Protein AF-A0A6C0SLR3-F1 (afdb_monomer)

Sequence (60 aa):
MPTIKQLIRNTRQPIRNVTKSPALGGCPQRRGTCTRVYLFWLFDPIFRTPLLTILYSDSI

pLDDT: mean 74.78, std 16.17, range [43.22, 95.19]

Radius of gyration: 22.19 Å; 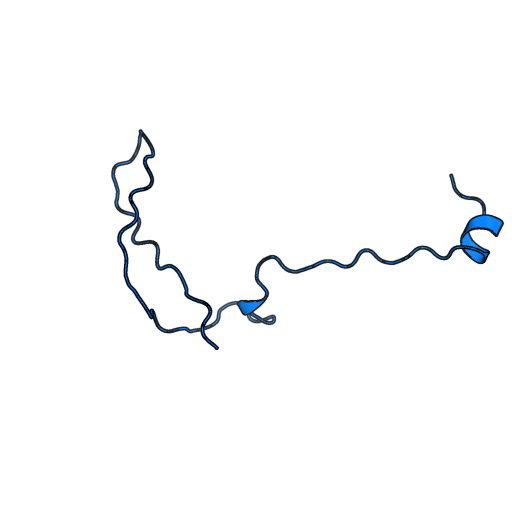Cα contacts (8 Å, |Δi|>4): 23; chains: 1; bounding box: 55×22×49 Å

Organism: NCBI:txid1085434

Mean predicted aligned error: 12.47 Å

Solvent-accessible surface area (backbone atoms only — not comparable to full-atom values): 4647 Å² total; per-residue (Å²): 134,89,52,73,72,52,43,72,77,51,65,86,76,81,83,84,82,80,69,97,60,65,90,42,74,90,46,96,73,79,90,84,70,80,87,69,90,72,90,75,84,78,89,57,99,82,64,98,63,89,69,84,65,78,68,81,57,91,77,134

Structure (mmCIF, N/CA/C/O backbone):
data_AF-A0A6C0SLR3-F1
#
_entry.id   AF-A0A6C0SLR3-F1
#
loop_
_atom_site.group_PDB
_atom_site.id
_atom_site.type_symbol
_atom_site.label_atom_id
_atom_site.label_alt_id
_atom_site.label_comp_id
_atom_site.label_asym_id
_a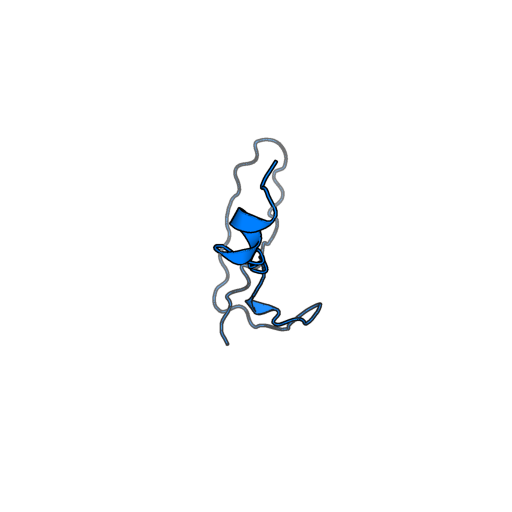tom_site.label_entity_id
_atom_site.label_seq_id
_atom_site.pdbx_PDB_ins_code
_atom_site.Cartn_x
_atom_site.Cartn_y
_atom_site.Cartn_z
_atom_site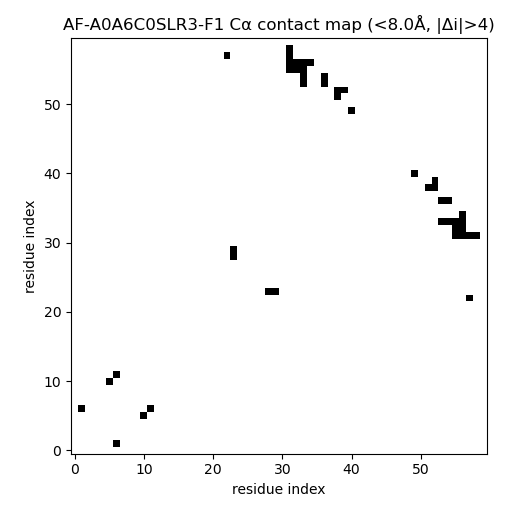.occupancy
_atom_site.B_iso_or_equiv
_atom_site.auth_seq_id
_atom_site.auth_comp_id
_atom_site.auth_asym_id
_atom_site.auth_atom_id
_atom_site.pdbx_PDB_model_num
ATOM 1 N N . MET A 1 1 ? -11.078 6.254 30.460 1.00 84.56 1 MET A N 1
ATOM 2 C CA . MET A 1 1 ? -11.994 5.134 30.149 1.00 84.56 1 MET A CA 1
ATOM 3 C C . MET A 1 1 ? -13.321 5.720 29.683 1.00 84.56 1 MET A C 1
ATOM 5 O O . MET A 1 1 ? -13.872 6.520 30.431 1.00 84.56 1 MET A O 1
ATOM 9 N N . PRO A 1 2 ? -13.804 5.436 28.463 1.00 83.06 2 PRO A N 1
ATOM 10 C CA . PRO A 1 2 ? -15.069 5.991 27.993 1.00 83.06 2 PRO A CA 1
ATOM 11 C C . PRO A 1 2 ? -16.263 5.295 28.660 1.00 83.06 2 PRO A C 1
ATOM 13 O O . PRO A 1 2 ? -16.245 4.088 28.889 1.00 83.06 2 PRO A O 1
ATOM 16 N N . THR A 1 3 ? -17.302 6.065 28.964 1.00 95.19 3 THR A N 1
ATOM 17 C CA . THR A 1 3 ? -18.559 5.582 29.555 1.00 95.19 3 THR A CA 1
ATOM 18 C C . THR A 1 3 ? -19.526 5.086 28.473 1.00 95.19 3 THR A C 1
ATOM 20 O O . THR A 1 3 ? -19.461 5.516 27.321 1.00 95.19 3 THR A O 1
ATOM 23 N N . ILE A 1 4 ? -20.476 4.212 28.830 1.00 92.69 4 ILE A N 1
ATOM 24 C CA . ILE A 1 4 ? -21.448 3.634 27.876 1.00 92.69 4 ILE A CA 1
ATOM 25 C C . ILE A 1 4 ? -22.256 4.726 27.151 1.00 92.69 4 ILE A C 1
ATOM 27 O O . ILE A 1 4 ? -22.444 4.658 25.940 1.00 92.69 4 ILE A O 1
ATOM 31 N N . LYS A 1 5 ? -22.652 5.796 27.856 1.00 95.00 5 LYS A N 1
ATOM 32 C CA . LYS A 1 5 ? -23.369 6.938 27.259 1.00 95.00 5 LYS A CA 1
ATOM 33 C C . LYS A 1 5 ? -22.551 7.657 26.175 1.00 95.00 5 LYS A C 1
ATOM 35 O O . LYS A 1 5 ? -23.135 8.177 25.229 1.00 95.00 5 LYS A O 1
ATOM 40 N N . GLN A 1 6 ? -21.219 7.676 26.288 1.00 92.31 6 GLN A N 1
ATOM 41 C CA . GLN A 1 6 ? -20.336 8.247 25.265 1.00 92.31 6 GLN A CA 1
ATOM 42 C C . GLN A 1 6 ? -20.252 7.349 24.028 1.00 92.31 6 GLN A C 1
ATOM 44 O O . GLN A 1 6 ? -20.253 7.874 22.924 1.00 92.31 6 GLN A O 1
ATOM 49 N N . LEU A 1 7 ? -20.248 6.023 24.200 1.00 92.56 7 LEU A N 1
ATOM 50 C CA . LEU A 1 7 ? -20.224 5.062 23.089 1.00 92.56 7 LEU A CA 1
ATOM 51 C C . LEU A 1 7 ? -21.551 4.996 22.319 1.00 92.56 7 LEU A C 1
ATOM 53 O O . LEU A 1 7 ? -21.536 4.767 21.115 1.00 92.56 7 LEU A O 1
ATOM 57 N N . ILE A 1 8 ? -22.683 5.220 22.998 1.00 91.88 8 ILE A N 1
ATOM 58 C CA . ILE A 1 8 ? -24.011 5.299 22.363 1.00 91.88 8 ILE A CA 1
ATOM 59 C C . ILE A 1 8 ? -24.126 6.555 21.490 1.00 91.88 8 ILE A C 1
ATOM 61 O O . ILE A 1 8 ? -24.691 6.498 20.404 1.00 91.88 8 ILE A O 1
ATOM 65 N N . ARG A 1 9 ? -23.592 7.693 21.957 1.00 92.81 9 ARG A N 1
ATOM 66 C CA . ARG A 1 9 ? -23.599 8.953 21.193 1.00 92.81 9 ARG A CA 1
ATOM 67 C C . ARG A 1 9 ? -22.546 8.960 20.085 1.00 92.81 9 ARG A C 1
ATOM 69 O O . ARG A 1 9 ? -22.827 9.421 18.989 1.00 92.81 9 ARG A O 1
ATOM 76 N N . ASN A 1 10 ? -21.359 8.432 20.380 1.00 90.56 10 ASN A N 1
ATOM 77 C CA . ASN A 1 10 ? -20.217 8.366 19.479 1.00 90.56 10 ASN A CA 1
ATOM 78 C C . ASN A 1 10 ? -19.709 6.922 19.423 1.00 90.56 10 ASN A C 1
ATOM 80 O O . ASN A 1 10 ? -18.891 6.493 20.245 1.00 90.56 10 ASN A O 1
ATOM 84 N N . THR A 1 11 ? -20.187 6.168 18.439 1.00 89.31 11 THR A N 1
ATOM 85 C CA . THR A 1 11 ? -19.721 4.801 18.198 1.00 89.31 11 THR A CA 1
ATOM 86 C C . THR A 1 11 ? -18.248 4.798 17.799 1.00 89.31 11 THR A C 1
ATOM 88 O O . THR A 1 11 ? -17.790 5.667 17.052 1.00 89.31 11 THR A O 1
ATOM 91 N N . ARG A 1 12 ? -17.488 3.799 18.266 1.00 90.56 12 ARG A N 1
ATOM 92 C CA . ARG A 1 12 ? -16.087 3.635 17.853 1.00 90.56 12 ARG A CA 1
ATOM 93 C C . ARG A 1 12 ? -16.030 3.369 16.354 1.00 90.56 12 ARG A C 1
ATOM 95 O O . ARG A 1 12 ? -16.672 2.444 15.868 1.00 90.56 12 ARG A O 1
ATOM 102 N N . GLN A 1 13 ? -15.238 4.165 15.650 1.00 89.06 13 GLN A N 1
ATOM 103 C CA . GLN A 1 13 ? -14.977 3.951 14.234 1.00 89.06 13 GLN A CA 1
ATOM 104 C C . GLN A 1 13 ? -13.841 2.933 14.073 1.00 89.06 13 GLN A C 1
ATOM 106 O O . GLN A 1 13 ? -12.839 3.030 14.790 1.00 89.06 13 GLN A O 1
ATOM 111 N N . PRO A 1 14 ? -13.970 1.956 13.161 1.00 88.38 14 PRO A N 1
ATOM 112 C CA . PRO A 1 14 ? -12.872 1.057 12.844 1.00 88.38 14 PRO A CA 1
ATOM 113 C C . PRO A 1 14 ? -11.730 1.834 12.176 1.00 88.38 14 PRO A C 1
ATOM 115 O O . PRO A 1 14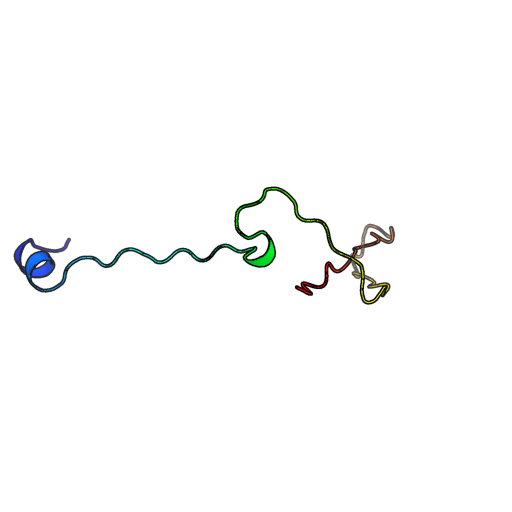 ? -11.956 2.726 11.355 1.00 88.38 14 PRO A O 1
ATOM 118 N N . ILE A 1 15 ? -10.491 1.479 12.514 1.00 88.12 15 ILE A N 1
ATOM 119 C CA . ILE A 1 15 ? -9.304 2.045 11.867 1.00 88.12 15 ILE A CA 1
ATOM 120 C C . ILE A 1 15 ? -9.217 1.456 10.458 1.00 88.12 15 ILE A C 1
ATOM 122 O O . ILE A 1 15 ? -9.197 0.237 10.284 1.00 88.12 15 ILE A O 1
ATOM 126 N N . ARG A 1 16 ? -9.180 2.318 9.438 1.00 86.94 16 ARG A N 1
ATOM 127 C CA . ARG A 1 16 ? -8.983 1.887 8.051 1.00 86.94 16 ARG A CA 1
ATOM 128 C C . ARG A 1 16 ? -7.506 1.579 7.835 1.00 86.94 16 ARG A C 1
ATOM 130 O O . ARG A 1 16 ? -6.677 2.483 7.877 1.00 86.94 16 ARG A O 1
ATOM 137 N N . ASN A 1 17 ? -7.191 0.313 7.587 1.00 82.69 17 ASN A N 1
ATOM 138 C CA . ASN A 1 17 ? -5.837 -0.114 7.256 1.00 82.69 17 ASN A CA 1
ATOM 139 C C . ASN A 1 17 ? -5.635 -0.039 5.740 1.00 82.69 17 ASN A C 1
ATOM 141 O O . ASN A 1 17 ? -6.368 -0.680 4.989 1.00 82.69 17 ASN A O 1
ATOM 145 N N . VAL A 1 18 ? -4.639 0.728 5.296 1.00 83.88 18 VAL A N 1
ATOM 146 C CA . VAL A 1 18 ? -4.212 0.762 3.891 1.00 83.88 18 VAL A CA 1
ATOM 147 C C . VAL A 1 18 ? -3.024 -0.176 3.725 1.00 83.88 18 VAL A C 1
ATOM 149 O O . VAL A 1 18 ? -2.078 -0.154 4.514 1.00 83.88 18 VAL A O 1
ATOM 152 N N . THR A 1 19 ? -3.068 -1.024 2.703 1.00 85.00 19 THR A N 1
ATOM 153 C CA . THR A 1 19 ? -1.960 -1.921 2.375 1.00 85.00 19 THR A CA 1
ATOM 154 C C . THR A 1 19 ? -0.793 -1.127 1.802 1.00 85.00 19 THR A C 1
ATOM 156 O O . THR A 1 19 ? -0.989 -0.320 0.898 1.00 85.00 19 THR A O 1
ATOM 159 N N . LYS A 1 20 ? 0.432 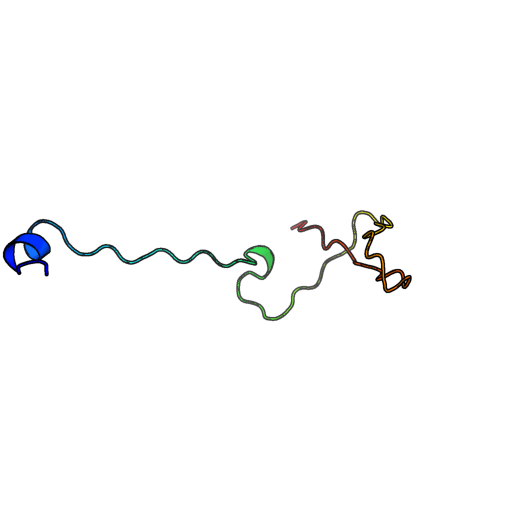-1.418 2.252 1.00 84.31 20 LYS A N 1
ATOM 160 C CA . LYS A 1 20 ? 1.658 -0.793 1.723 1.00 84.31 20 LYS A CA 1
ATOM 161 C C . LYS A 1 20 ? 1.905 -1.089 0.235 1.00 84.31 20 LYS A C 1
ATOM 163 O O . LYS A 1 20 ? 2.677 -0.384 -0.399 1.00 84.31 20 LYS A O 1
ATOM 168 N N . SER A 1 21 ? 1.251 -2.116 -0.310 1.00 84.44 21 SER A N 1
ATOM 169 C CA . SER A 1 21 ? 1.444 -2.592 -1.683 1.00 84.44 21 SER A CA 1
ATOM 170 C C . SER A 1 21 ? 0.096 -2.776 -2.399 1.00 84.44 21 SER A C 1
ATOM 172 O O . SER A 1 21 ? -0.334 -3.912 -2.606 1.00 84.44 21 SER A O 1
ATOM 174 N N . PRO A 1 22 ? -0.602 -1.682 -2.767 1.00 84.69 22 PRO A N 1
ATOM 175 C CA . PRO A 1 22 ? -1.905 -1.756 -3.438 1.00 84.69 22 PRO A CA 1
ATOM 176 C C . PRO A 1 22 ? -1.816 -2.398 -4.832 1.00 84.69 22 PRO A C 1
ATOM 178 O O . PRO A 1 22 ? -2.751 -3.075 -5.256 1.00 84.69 22 PRO A O 1
ATOM 181 N N . ALA A 1 23 ? -0.671 -2.265 -5.507 1.00 84.12 23 ALA A N 1
ATOM 182 C CA . ALA A 1 23 ? -0.430 -2.810 -6.841 1.00 84.12 23 ALA A CA 1
ATOM 183 C C . ALA A 1 23 ? -0.551 -4.342 -6.928 1.00 84.12 23 ALA A C 1
ATOM 185 O O . ALA A 1 23 ? -0.877 -4.880 -7.984 1.00 84.12 23 ALA A O 1
ATOM 186 N N . LEU A 1 24 ? -0.347 -5.064 -5.817 1.00 86.62 24 LEU A N 1
ATOM 187 C CA . LEU A 1 24 ? -0.488 -6.522 -5.764 1.00 86.62 24 LEU A CA 1
ATOM 188 C C . LEU A 1 24 ? -1.950 -6.987 -5.734 1.00 86.62 24 LEU A C 1
ATOM 190 O O . LEU A 1 24 ? -2.211 -8.157 -6.011 1.00 86.62 24 LEU A O 1
ATOM 194 N N . GLY A 1 25 ? -2.902 -6.106 -5.401 1.00 85.44 25 GLY A N 1
ATOM 195 C CA . GLY A 1 25 ? -4.343 -6.389 -5.385 1.00 85.44 25 GLY A CA 1
ATOM 196 C C . GLY A 1 25 ? -4.748 -7.706 -4.707 1.00 85.44 25 GLY A C 1
ATOM 197 O O . GLY A 1 25 ? -5.672 -8.365 -5.172 1.00 85.44 25 GLY A O 1
ATOM 198 N N . GLY A 1 26 ? -4.032 -8.119 -3.655 1.00 83.38 26 GLY A N 1
ATOM 199 C CA . GLY A 1 26 ? -4.280 -9.363 -2.913 1.00 83.38 26 GLY A CA 1
ATOM 200 C C . GLY A 1 26 ? -3.559 -10.614 -3.434 1.00 83.38 26 GLY A C 1
ATOM 201 O O . GLY A 1 26 ? -3.672 -11.670 -2.818 1.00 83.38 26 GLY A O 1
ATOM 202 N N . CYS A 1 27 ? -2.795 -10.525 -4.525 1.00 88.19 27 CYS A N 1
ATOM 203 C CA . CYS A 1 27 ? -1.963 -11.623 -5.024 1.00 88.19 27 CYS A CA 1
ATOM 204 C C . CYS A 1 27 ? -0.588 -11.641 -4.322 1.00 88.19 27 CYS A C 1
ATOM 206 O O . CYS A 1 27 ? -0.031 -10.572 -4.075 1.00 88.19 27 CYS A O 1
ATOM 208 N N . PRO A 1 28 ? 0.017 -12.818 -4.060 1.00 88.31 28 PRO A N 1
ATOM 209 C CA . PRO A 1 28 ? 1.354 -12.896 -3.460 1.00 88.31 28 PRO A CA 1
ATOM 210 C C . PRO A 1 28 ? 2.457 -12.366 -4.391 1.00 88.31 28 PRO A C 1
ATOM 212 O O . PRO A 1 28 ? 3.446 -11.820 -3.919 1.00 88.31 28 PRO A O 1
ATOM 215 N N . GLN A 1 29 ? 2.277 -12.496 -5.709 1.00 88.12 29 GLN A N 1
ATOM 216 C CA . GLN A 1 29 ? 3.184 -11.978 -6.731 1.00 88.12 29 GLN A CA 1
ATOM 217 C C . GLN A 1 29 ? 2.374 -11.592 -7.974 1.00 88.12 29 GLN A C 1
ATOM 219 O O . GLN A 1 29 ? 1.454 -12.315 -8.365 1.00 88.12 29 GLN A O 1
ATOM 224 N N . ARG A 1 30 ? 2.737 -10.485 -8.628 1.00 84.69 30 ARG A N 1
ATOM 225 C CA . ARG A 1 30 ? 2.251 -10.122 -9.969 1.00 84.69 30 ARG A CA 1
ATOM 226 C C . ARG A 1 30 ? 3.423 -10.042 -10.948 1.00 84.69 30 ARG A C 1
ATOM 228 O O . ARG A 1 30 ? 4.564 -9.838 -10.535 1.00 84.69 30 ARG A O 1
ATOM 235 N N . ARG A 1 31 ? 3.145 -10.290 -12.231 1.00 84.00 31 ARG A N 1
ATOM 236 C CA . ARG A 1 31 ? 4.111 -10.133 -13.330 1.00 84.00 31 ARG A CA 1
ATOM 237 C C . ARG A 1 31 ? 3.924 -8.750 -13.949 1.00 84.00 31 ARG A C 1
ATOM 239 O O . ARG A 1 31 ? 2.790 -8.320 -14.119 1.00 84.00 31 ARG A O 1
ATOM 246 N N . GLY A 1 32 ? 5.025 -8.099 -14.302 1.00 82.75 32 GLY A N 1
ATOM 247 C CA . GLY A 1 32 ? 5.047 -6.774 -14.914 1.00 82.75 32 GLY A CA 1
ATOM 248 C C . GLY A 1 32 ? 6.272 -6.634 -15.811 1.00 82.75 32 GLY A C 1
ATOM 249 O O . GLY A 1 32 ? 7.241 -7.382 -15.666 1.00 82.75 32 GLY A O 1
ATOM 250 N N . THR A 1 33 ? 6.213 -5.712 -16.765 1.00 84.12 33 THR A N 1
ATOM 251 C CA . THR A 1 33 ? 7.304 -5.424 -17.707 1.00 84.12 33 THR A CA 1
ATOM 252 C C . THR A 1 33 ? 8.042 -4.151 -17.305 1.00 84.12 33 THR A C 1
ATOM 254 O O . THR A 1 33 ? 7.411 -3.157 -16.954 1.00 84.12 33 THR A O 1
ATOM 257 N N . CYS A 1 34 ? 9.374 -4.147 -17.396 1.00 82.69 34 CYS A N 1
ATOM 258 C CA . CYS A 1 34 ? 10.184 -2.968 -17.089 1.00 82.69 34 CYS A CA 1
ATOM 259 C C . CYS A 1 34 ? 10.014 -1.901 -18.178 1.00 82.69 34 CYS A C 1
ATOM 261 O O . CYS A 1 34 ? 10.387 -2.129 -19.327 1.00 82.69 34 CYS A O 1
ATOM 263 N N . THR A 1 35 ? 9.488 -0.728 -17.825 1.00 82.31 35 THR A N 1
ATOM 264 C CA . THR A 1 35 ? 9.328 0.391 -18.771 1.00 82.31 35 THR A CA 1
ATOM 265 C C . THR A 1 35 ? 10.629 1.163 -18.977 1.00 82.31 35 THR A C 1
ATOM 267 O O . THR A 1 35 ? 10.896 1.630 -20.083 1.00 82.31 35 THR A O 1
ATOM 270 N N . ARG A 1 36 ? 11.464 1.285 -17.937 1.00 75.75 36 ARG A N 1
ATOM 271 C CA . ARG A 1 36 ? 12.806 1.875 -18.008 1.00 75.75 36 ARG A CA 1
ATOM 272 C C . ARG A 1 36 ? 13.765 1.180 -17.052 1.00 75.75 36 ARG A C 1
ATOM 274 O O . ARG A 1 36 ? 13.376 0.769 -15.963 1.00 75.75 36 ARG A O 1
ATOM 281 N N . VAL A 1 37 ? 15.027 1.088 -17.464 1.00 77.19 37 VAL A N 1
ATOM 282 C CA . VAL A 1 37 ? 16.108 0.493 -16.672 1.00 77.19 37 VAL A CA 1
ATOM 283 C C . VAL A 1 37 ? 17.127 1.583 -16.375 1.00 77.19 37 VAL A C 1
ATOM 285 O O . VAL A 1 37 ? 17.791 2.084 -17.279 1.00 77.19 37 VAL A O 1
ATOM 288 N N . TYR A 1 38 ? 17.227 1.963 -15.105 1.00 73.31 38 TYR A N 1
ATOM 289 C CA . TYR A 1 38 ? 18.198 2.935 -14.619 1.00 73.31 38 TYR A CA 1
ATOM 290 C C . TYR A 1 38 ? 19.091 2.285 -13.569 1.00 73.31 38 TYR A C 1
ATOM 292 O O . TYR A 1 38 ? 18.639 1.447 -12.790 1.00 73.31 38 TYR A O 1
ATOM 300 N N . LEU A 1 39 ? 20.358 2.690 -13.546 1.00 73.19 39 LEU A N 1
ATOM 301 C CA . LEU A 1 39 ? 21.295 2.302 -12.504 1.00 73.19 39 LEU A CA 1
ATOM 302 C C . LEU A 1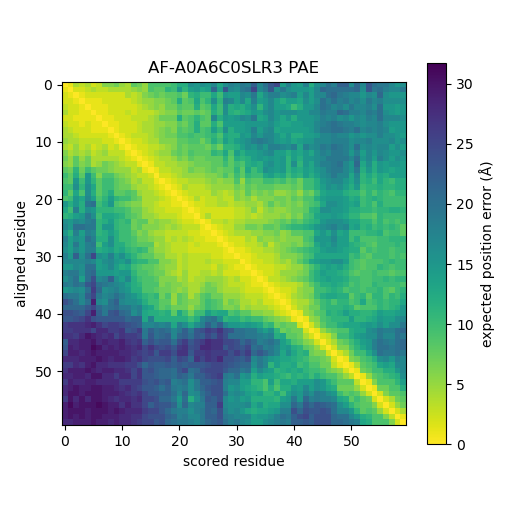 39 ? 21.278 3.375 -11.413 1.00 73.19 39 LEU A C 1
ATOM 304 O O . LEU A 1 39 ? 21.672 4.513 -11.663 1.00 73.19 39 LEU A O 1
ATOM 308 N N . PHE A 1 40 ? 20.822 3.015 -10.214 1.00 66.31 40 PHE A N 1
ATOM 309 C CA . PHE A 1 40 ? 20.901 3.877 -9.036 1.00 66.31 40 PHE A CA 1
ATOM 310 C C . PHE A 1 40 ? 22.076 3.440 -8.166 1.00 66.31 40 PHE A C 1
ATOM 312 O O . PHE A 1 40 ? 22.205 2.265 -7.826 1.00 66.31 40 PHE A O 1
ATOM 319 N N . TRP A 1 41 ? 22.928 4.390 -7.792 1.00 59.31 41 TRP A N 1
ATOM 320 C CA . TRP A 1 41 ? 24.002 4.162 -6.833 1.00 59.31 41 TRP A CA 1
ATOM 321 C C . TRP A 1 41 ? 23.507 4.559 -5.447 1.00 59.31 41 TRP A C 1
ATOM 323 O O . TRP A 1 41 ? 23.444 5.743 -5.120 1.00 59.31 41 TRP A O 1
ATOM 333 N N . LEU A 1 42 ? 23.132 3.568 -4.641 1.00 62.72 42 LEU A N 1
ATOM 334 C CA . LEU A 1 42 ? 22.953 3.765 -3.207 1.00 62.72 42 LEU A CA 1
ATOM 335 C C . LEU A 1 42 ? 24.346 3.884 -2.595 1.00 62.72 42 LEU A C 1
ATOM 337 O O . LEU A 1 42 ? 25.151 2.956 -2.660 1.00 62.72 42 LEU A O 1
ATOM 341 N N . PHE A 1 43 ? 24.654 5.069 -2.081 1.00 56.62 43 PHE A N 1
ATOM 342 C CA . PHE A 1 43 ? 25.935 5.356 -1.452 1.00 56.62 43 PHE A CA 1
ATOM 343 C C . PHE A 1 43 ? 25.934 4.771 -0.032 1.00 56.62 43 PHE A C 1
ATOM 345 O O . PHE A 1 43 ? 25.818 5.494 0.952 1.00 56.62 43 PHE A O 1
ATOM 352 N N . ASP A 1 44 ? 26.022 3.446 0.067 1.00 57.06 44 ASP A N 1
ATOM 353 C CA . ASP A 1 44 ? 26.391 2.770 1.307 1.00 57.06 44 ASP A CA 1
ATOM 354 C C . ASP A 1 44 ? 27.926 2.720 1.393 1.00 57.06 44 ASP A C 1
ATOM 356 O O . ASP A 1 44 ? 28.568 2.183 0.485 1.00 57.06 44 ASP A O 1
ATOM 360 N N . PRO A 1 45 ? 28.560 3.244 2.458 1.00 60.22 45 PRO A N 1
ATOM 361 C CA . PRO A 1 45 ? 30.020 3.334 2.539 1.00 60.22 45 PRO A CA 1
ATOM 362 C C . PRO A 1 45 ? 30.741 1.979 2.703 1.00 60.22 45 PRO A C 1
ATOM 364 O O . PRO A 1 45 ? 31.963 1.965 2.819 1.00 60.22 45 PRO A O 1
ATOM 367 N N . ILE A 1 46 ? 30.024 0.846 2.730 1.00 61.28 46 ILE A N 1
ATOM 368 C CA . ILE A 1 46 ? 30.567 -0.454 3.170 1.00 61.28 46 ILE A CA 1
ATOM 369 C C . ILE A 1 46 ? 30.528 -1.543 2.079 1.00 61.28 46 ILE A C 1
ATOM 371 O O . ILE A 1 46 ? 31.449 -2.352 2.022 1.00 61.28 46 ILE A O 1
ATOM 375 N N . PHE A 1 47 ? 29.540 -1.580 1.177 1.00 48.69 47 PHE A N 1
ATOM 376 C CA . PHE A 1 47 ? 29.423 -2.663 0.184 1.00 48.69 47 PHE A CA 1
ATOM 377 C C . PHE A 1 47 ? 29.208 -2.133 -1.235 1.00 48.69 47 PHE A C 1
ATOM 379 O O . PHE A 1 47 ? 28.110 -1.764 -1.644 1.00 48.69 47 PHE A O 1
ATOM 386 N N . ARG A 1 48 ? 30.285 -2.141 -2.025 1.00 51.19 48 ARG A N 1
ATOM 387 C CA . ARG A 1 48 ? 30.283 -1.788 -3.449 1.00 51.19 48 ARG A CA 1
ATOM 388 C C . ARG A 1 48 ? 29.805 -2.968 -4.299 1.00 51.19 48 ARG A C 1
ATOM 390 O O . ARG A 1 48 ? 30.568 -3.524 -5.083 1.00 51.19 48 ARG A O 1
ATOM 397 N N . THR A 1 49 ? 28.547 -3.359 -4.150 1.00 51.16 49 THR A N 1
ATOM 398 C CA . THR A 1 49 ? 27.898 -4.305 -5.068 1.00 51.16 49 THR A CA 1
ATOM 399 C C . THR A 1 49 ? 26.689 -3.635 -5.705 1.00 51.16 49 THR A C 1
ATOM 401 O O . THR A 1 49 ? 25.810 -3.188 -4.967 1.00 51.16 49 THR A O 1
ATOM 404 N N . PRO A 1 50 ? 26.614 -3.539 -7.046 1.00 49.28 50 PRO A N 1
ATOM 405 C CA . PRO A 1 50 ? 25.452 -2.971 -7.709 1.00 49.28 50 PRO A CA 1
ATOM 406 C C . PRO A 1 50 ? 24.285 -3.950 -7.553 1.00 49.28 50 PRO A C 1
ATOM 408 O O . PRO A 1 50 ? 24.154 -4.912 -8.308 1.00 49.28 50 PRO A O 1
ATOM 411 N N . LEU A 1 51 ? 23.440 -3.728 -6.547 1.00 53.88 51 LEU A N 1
ATOM 412 C CA . LEU A 1 51 ? 22.131 -4.365 -6.487 1.00 53.88 51 LEU A CA 1
ATOM 413 C C . LEU A 1 51 ? 21.318 -3.808 -7.655 1.00 53.88 51 LEU A C 1
ATOM 415 O O . LEU A 1 51 ? 20.844 -2.671 -7.608 1.00 53.88 51 LEU A O 1
ATOM 419 N N . LEU A 1 52 ? 21.205 -4.601 -8.724 1.00 54.47 52 LEU A N 1
ATOM 420 C CA . LEU A 1 52 ? 20.324 -4.341 -9.858 1.00 54.47 52 LEU A CA 1
ATOM 421 C C . LEU A 1 52 ? 18.883 -4.318 -9.337 1.00 54.47 52 LEU A C 1
ATOM 423 O O . LEU A 1 52 ? 18.184 -5.330 -9.317 1.00 54.47 52 LEU A O 1
ATOM 427 N N . THR A 1 53 ? 18.460 -3.162 -8.841 1.00 57.34 53 THR A N 1
ATOM 428 C CA . THR A 1 53 ? 17.139 -2.998 -8.252 1.00 57.34 53 THR A CA 1
ATOM 429 C C . THR A 1 53 ? 16.202 -2.612 -9.381 1.00 57.34 53 THR A C 1
ATOM 431 O O . THR A 1 53 ? 16.242 -1.494 -9.891 1.00 57.34 53 THR A O 1
ATOM 434 N N . ILE A 1 54 ? 15.395 -3.573 -9.824 1.00 56.69 54 ILE A N 1
ATOM 435 C CA . ILE A 1 54 ? 14.348 -3.34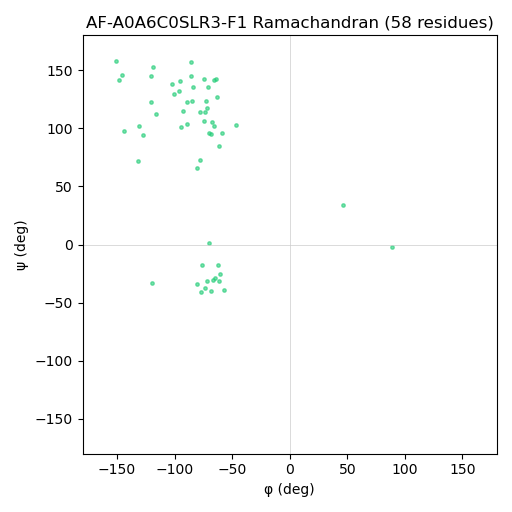4 -10.814 1.00 56.69 54 ILE A CA 1
ATOM 436 C C . ILE A 1 54 ? 13.297 -2.463 -10.133 1.00 56.69 54 ILE A C 1
ATOM 438 O O . ILE A 1 54 ? 12.556 -2.938 -9.274 1.00 56.69 54 ILE A O 1
ATOM 442 N N . LEU A 1 55 ? 13.239 -1.174 -10.483 1.00 51.59 55 LEU A N 1
ATOM 443 C CA . LEU A 1 55 ? 12.095 -0.343 -10.118 1.00 51.59 55 LEU A CA 1
ATOM 444 C C . LEU A 1 55 ? 10.891 -0.853 -10.910 1.00 51.59 55 LEU A C 1
ATOM 446 O O . LEU A 1 55 ? 10.701 -0.521 -12.081 1.00 51.59 55 LEU A O 1
ATOM 450 N N . TYR A 1 56 ? 10.123 -1.722 -10.257 1.00 52.03 56 TYR A N 1
ATOM 451 C CA . TYR A 1 56 ? 8.827 -2.201 -10.704 1.00 52.03 56 TYR A CA 1
ATOM 452 C C . TYR A 1 56 ? 7.928 -0.975 -10.867 1.00 52.03 56 TYR A C 1
ATOM 454 O O . TYR A 1 56 ? 7.413 -0.419 -9.902 1.00 52.03 56 TYR A O 1
ATOM 462 N N . SER A 1 57 ? 7.848 -0.477 -12.098 1.00 47.06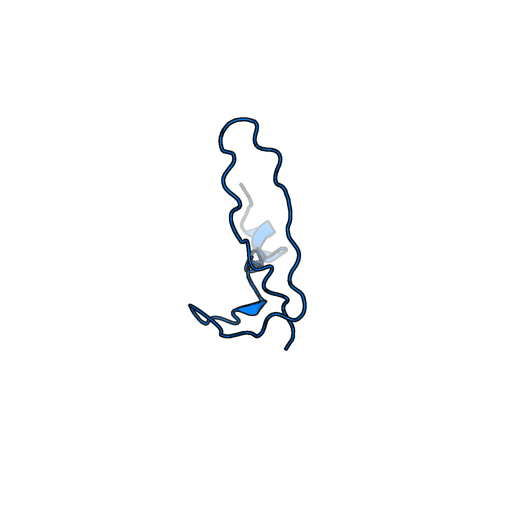 57 SER A N 1
ATOM 463 C CA . SER A 1 57 ? 6.908 0.570 -12.454 1.00 47.06 57 SER A CA 1
ATOM 464 C C . SER A 1 57 ? 5.547 -0.091 -12.523 1.00 47.06 57 SER A C 1
ATOM 466 O O . SER A 1 57 ? 5.274 -0.854 -13.448 1.00 47.06 57 SER A O 1
ATOM 468 N N . ASP A 1 58 ? 4.730 0.188 -11.515 1.00 49.41 58 ASP A N 1
ATOM 469 C CA . ASP A 1 58 ? 3.287 0.037 -11.578 1.00 49.41 58 ASP A CA 1
ATOM 470 C C . ASP A 1 58 ? 2.799 0.670 -12.890 1.00 49.41 58 ASP A C 1
ATOM 472 O O . ASP A 1 58 ? 2.793 1.888 -13.075 1.00 49.41 58 ASP A O 1
ATOM 476 N N . SER A 1 59 ? 2.491 -0.165 -13.873 1.00 45.25 59 SER A N 1
ATOM 477 C CA . SER A 1 59 ? 1.864 0.244 -15.121 1.00 45.25 59 SER A CA 1
ATOM 478 C C . SER A 1 59 ? 0.919 -0.874 -15.526 1.00 45.25 59 SER A C 1
ATOM 480 O O . SER A 1 59 ? 1.343 -1.862 -16.126 1.00 45.25 59 SER A O 1
ATOM 482 N N . ILE A 1 60 ? -0.349 -0.625 -15.173 1.00 43.22 60 ILE A N 1
ATOM 483 C CA . ILE A 1 60 ? -1.596 -1.391 -15.360 1.00 43.22 60 ILE A CA 1
ATOM 484 C C . ILE A 1 60 ? -2.045 -2.162 -14.116 1.00 43.22 60 ILE A C 1
ATOM 486 O O . ILE A 1 60 ? -1.413 -3.173 -13.741 1.00 43.22 60 ILE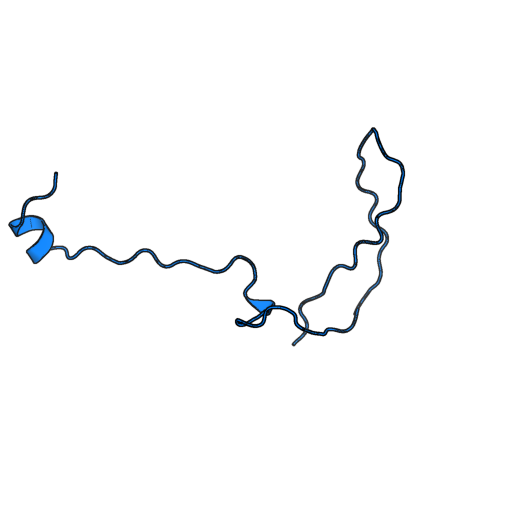 A O 1
#

InterPro domains:
  IPR012340 Nucleic acid-binding, OB-fold [G3DSA:2.40.50.140] (1-42)
  IPR012340 Nucleic acid-binding, OB-fold [SSF50249] (2-39)

Foldseek 3Di:
DDDPVCCVVPPDDDDDDDDPCVLCVPPPDDDDDQPDQDFDDDPDVPDPDRPRDRPRPSDD

Secondary structure (DSSP, 8-state):
---HHHHHHSPPPPP-PPPS-GGGTT-S------S---------SS--------------